Protein AF-A0A1V6K8T2-F1 (afdb_monomer)

Radius of gyration: 16.52 Å; Cα contacts (8 Å, |Δi|>4): 66; chains: 1; bounding box: 36×34×35 Å

Solvent-accessible surface area (backbone atoms only — not comparable to full-atom values): 7457 Å² total; per-residue (Å²): 140,86,84,77,92,63,98,61,88,81,84,83,86,85,91,74,48,92,86,64,77,90,80,58,63,63,37,64,77,44,73,46,62,59,53,42,78,44,89,94,72,47,77,45,75,30,80,77,36,81,83,58,74,82,89,79,90,78,76,93,76,73,39,69,94,40,61,44,41,94,90,57,55,82,70,72,38,60,95,39,70,75,44,52,40,53,68,81,45,48,83,84,40,49,70,60,49,29,66,76,50,72,64,64,65,79,84,128

Foldseek 3Di:
DDDDLDPDDDDDDDDADPPDDDDCPCCVVQVHDQWDQDNVRDTHGRPSCVPDDDDDDDDDDADVVLPRDPPDDPCNSPPVCSNCVCNPCVVVCVVVVCVVVVNPDDDD

Mean predicted aligned error: 4.71 Å

pLDDT: mean 90.83, std 10.02, range [40.59, 97.75]

Structure (mmCIF, N/CA/C/O backbone):
data_AF-A0A1V6K8T2-F1
#
_entry.id   AF-A0A1V6K8T2-F1
#
loop_
_atom_site.group_PDB
_atom_site.id
_atom_site.type_symbol
_atom_site.label_atom_id
_atom_site.label_alt_id
_atom_site.label_comp_id
_atom_site.label_asym_id
_atom_site.label_entity_id
_atom_site.label_seq_id
_atom_site.pdbx_PDB_ins_code
_atom_site.Cartn_x
_atom_site.Cartn_y
_atom_site.Cartn_z
_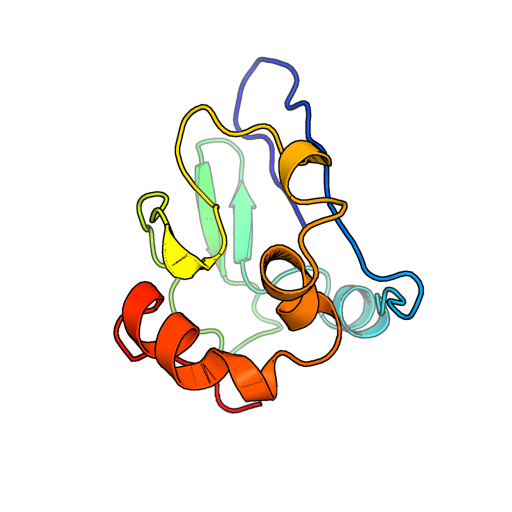atom_site.occupancy
_atom_site.B_iso_or_equiv
_atom_site.auth_seq_id
_atom_site.auth_comp_id
_atom_site.auth_asym_id
_atom_site.auth_atom_id
_atom_site.pdbx_PDB_model_num
ATOM 1 N N . MET A 1 1 ? 5.560 -3.194 0.500 1.00 84.50 1 MET A N 1
ATOM 2 C CA . MET A 1 1 ? 6.667 -2.217 0.588 1.00 84.50 1 MET A CA 1
ATOM 3 C C . MET A 1 1 ? 6.096 -0.982 1.245 1.00 84.50 1 MET A C 1
ATOM 5 O O . MET A 1 1 ? 5.000 -0.597 0.866 1.00 84.50 1 MET A O 1
ATOM 9 N N . THR A 1 2 ? 6.818 -0.386 2.183 1.00 92.19 2 THR A N 1
ATOM 10 C CA . THR A 1 2 ? 6.452 0.906 2.765 1.00 92.19 2 THR A CA 1
ATOM 11 C C . THR A 1 2 ? 7.692 1.783 2.766 1.00 92.19 2 THR A C 1
ATOM 13 O O . THR A 1 2 ? 8.790 1.272 2.988 1.00 92.19 2 THR A O 1
ATOM 16 N N . ILE A 1 3 ? 7.520 3.075 2.508 1.00 92.31 3 ILE A N 1
ATOM 17 C CA . ILE A 1 3 ? 8.576 4.080 2.607 1.00 92.31 3 ILE A CA 1
ATOM 18 C C . ILE A 1 3 ? 8.159 5.065 3.698 1.00 92.31 3 ILE A C 1
ATOM 20 O O . ILE A 1 3 ? 7.002 5.476 3.747 1.00 92.31 3 ILE A O 1
ATOM 24 N N . ASN A 1 4 ? 9.085 5.401 4.596 1.00 93.56 4 ASN A N 1
ATOM 25 C CA . ASN A 1 4 ? 8.899 6.462 5.578 1.00 93.56 4 ASN A CA 1
ATOM 26 C C . ASN A 1 4 ? 9.691 7.699 5.124 1.00 93.56 4 ASN A C 1
ATOM 28 O O . ASN A 1 4 ? 10.894 7.752 5.380 1.00 93.56 4 ASN A O 1
ATOM 32 N N . PRO A 1 5 ? 9.057 8.679 4.457 1.00 90.44 5 PRO A N 1
ATOM 33 C CA . PRO A 1 5 ? 9.719 9.934 4.098 1.00 90.44 5 PRO A CA 1
ATOM 34 C C . PRO A 1 5 ? 9.804 10.920 5.273 1.00 90.44 5 PRO A C 1
ATOM 36 O O . PRO A 1 5 ? 10.399 11.993 5.158 1.00 90.44 5 PRO A O 1
ATOM 39 N N . GLY A 1 6 ? 9.162 10.593 6.398 1.00 90.75 6 GLY A N 1
ATOM 40 C CA . GLY A 1 6 ? 9.110 11.428 7.585 1.00 90.75 6 GLY A CA 1
ATOM 41 C C . GLY A 1 6 ? 10.406 11.408 8.391 1.00 90.75 6 GLY A C 1
ATOM 42 O O . GLY A 1 6 ? 11.277 10.558 8.232 1.00 90.75 6 GLY A O 1
ATOM 43 N N . LYS A 1 7 ? 10.507 12.362 9.320 1.00 92.38 7 LYS A N 1
ATOM 44 C CA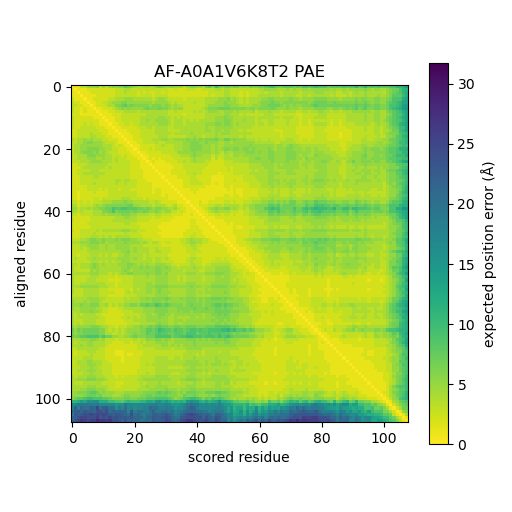 . LYS A 1 7 ? 11.622 12.463 10.280 1.00 92.38 7 LYS A CA 1
ATOM 45 C C . LYS A 1 7 ? 11.346 11.751 11.607 1.00 92.38 7 LYS A C 1
ATOM 47 O O . LYS A 1 7 ? 12.119 11.893 12.548 1.00 92.38 7 LYS A O 1
ATOM 52 N N . VAL A 1 8 ? 10.213 11.066 11.699 1.00 95.56 8 VAL A N 1
ATOM 53 C CA . VAL A 1 8 ? 9.748 10.355 12.892 1.00 95.56 8 VAL A CA 1
ATOM 54 C C . VAL A 1 8 ? 9.487 8.904 12.536 1.00 95.56 8 VAL A C 1
ATOM 56 O O . VAL A 1 8 ? 9.327 8.575 11.360 1.00 95.56 8 VAL A O 1
ATOM 59 N N . ASP A 1 9 ? 9.423 8.047 13.547 1.00 96.69 9 ASP A N 1
ATOM 60 C CA . ASP A 1 9 ? 9.175 6.627 13.341 1.00 96.69 9 ASP A CA 1
ATOM 61 C C . ASP A 1 9 ? 7.796 6.382 12.724 1.00 96.69 9 ASP A C 1
ATOM 63 O O . ASP A 1 9 ? 6.772 6.888 13.191 1.00 96.69 9 ASP A O 1
ATOM 67 N N . LEU A 1 10 ? 7.778 5.557 11.678 1.00 94.75 10 LEU A N 1
ATOM 68 C CA . LEU A 1 10 ? 6.557 5.034 11.086 1.00 94.75 10 LEU A CA 1
ATOM 69 C C . LEU A 1 10 ? 6.235 3.687 11.733 1.00 94.75 10 LEU A C 1
ATOM 71 O O . LEU A 1 10 ? 6.863 2.672 11.430 1.00 94.75 10 LEU A O 1
ATOM 75 N N . VAL A 1 11 ? 5.236 3.681 12.611 1.00 93.81 11 VAL A N 1
ATOM 76 C CA . VAL A 1 11 ? 4.710 2.460 13.231 1.00 93.81 11 VAL A CA 1
ATOM 77 C C . VAL A 1 11 ? 3.522 1.960 12.416 1.00 93.81 11 VAL A C 1
ATOM 79 O O . VAL A 1 11 ? 2.612 2.723 12.102 1.00 93.81 11 VAL A O 1
ATOM 82 N N . MET A 1 12 ? 3.524 0.672 12.080 1.00 92.69 12 MET A N 1
ATOM 83 C CA . MET A 1 12 ? 2.466 0.034 11.297 1.00 92.69 12 MET A CA 1
ATOM 84 C C . MET A 1 12 ? 1.990 -1.256 11.953 1.00 92.69 12 MET A C 1
ATOM 86 O O . MET A 1 12 ? 2.750 -1.937 12.640 1.00 92.69 12 MET A O 1
ATOM 90 N N . ALA A 1 13 ? 0.751 -1.627 11.647 1.00 92.06 13 ALA A N 1
ATOM 91 C CA . ALA A 1 13 ? 0.208 -2.955 11.871 1.00 92.06 13 ALA A CA 1
ATOM 92 C C . ALA A 1 13 ? -0.453 -3.428 10.573 1.00 92.06 13 ALA A C 1
ATOM 94 O O . ALA A 1 13 ? -1.149 -2.654 9.920 1.00 92.06 13 ALA A O 1
ATOM 95 N N . ASN A 1 14 ? -0.237 -4.691 10.214 1.00 92.38 14 ASN A N 1
ATOM 96 C CA . ASN A 1 14 ? -0.829 -5.306 9.033 1.00 92.38 14 ASN A CA 1
ATOM 97 C C . ASN A 1 14 ? -1.661 -6.506 9.468 1.00 92.38 14 ASN A C 1
ATOM 99 O O . ASN A 1 14 ? -1.223 -7.281 10.319 1.00 92.38 14 ASN A O 1
ATOM 103 N N . LEU A 1 15 ? -2.818 -6.685 8.839 1.00 92.56 15 LEU A N 1
ATOM 104 C CA . LEU A 1 15 ? -3.563 -7.930 8.909 1.00 92.56 15 LEU A CA 1
ATOM 105 C C . LEU A 1 15 ? -3.292 -8.718 7.629 1.00 92.56 15 LEU A C 1
ATOM 107 O O . LEU A 1 15 ? -3.480 -8.203 6.529 1.00 92.56 15 LEU A O 1
ATOM 111 N N . VAL A 1 16 ? -2.828 -9.953 7.780 1.00 93.06 16 VAL A N 1
ATOM 112 C CA . VAL A 1 16 ? -2.566 -10.871 6.669 1.00 93.06 16 VAL A CA 1
ATOM 113 C C . VAL A 1 16 ? -3.258 -12.195 6.944 1.00 93.06 16 VAL A C 1
ATOM 115 O O . VAL A 1 16 ? -3.440 -12.579 8.100 1.00 93.06 16 VAL A O 1
ATOM 118 N N . SER A 1 17 ? -3.650 -12.891 5.880 1.00 93.38 17 SER A N 1
ATOM 119 C CA . SER A 1 17 ? -4.165 -14.251 6.002 1.00 93.38 17 SER A CA 1
ATOM 120 C C . SER A 1 17 ? -3.092 -15.205 6.530 1.00 93.38 17 SER A C 1
ATOM 122 O O . SER A 1 17 ? -1.910 -15.046 6.235 1.00 93.38 17 SER A O 1
ATOM 124 N N . ALA A 1 18 ? -3.507 -16.246 7.250 1.00 93.12 18 ALA A N 1
ATOM 125 C CA . ALA A 1 18 ? -2.628 -17.363 7.592 1.00 93.12 18 ALA A CA 1
ATOM 126 C C . ALA A 1 18 ? -2.192 -18.183 6.356 1.00 93.12 18 ALA A C 1
ATOM 128 O O . ALA A 1 18 ? -1.203 -18.905 6.423 1.00 93.12 18 ALA A O 1
ATOM 129 N N . GLU A 1 19 ? -2.909 -18.061 5.236 1.00 94.50 19 GLU A N 1
ATOM 130 C CA . GLU A 1 19 ? -2.594 -18.707 3.953 1.00 94.50 19 GLU A CA 1
ATOM 131 C C . GLU A 1 19 ? -1.661 -17.851 3.079 1.00 94.50 19 GLU A C 1
ATOM 133 O O . GLU A 1 19 ? -1.162 -18.306 2.049 1.00 94.50 19 GLU A O 1
ATOM 138 N N . PHE A 1 20 ? -1.406 -16.601 3.479 1.00 93.44 20 PHE A N 1
ATOM 139 C CA . PHE A 1 20 ? -0.540 -15.692 2.741 1.00 93.44 20 PHE A CA 1
ATOM 140 C C . PHE A 1 20 ? 0.931 -16.116 2.837 1.00 93.44 20 PHE A C 1
ATOM 142 O O . PHE A 1 20 ? 1.445 -16.443 3.907 1.00 93.44 20 PHE A O 1
ATOM 149 N N . SER A 1 21 ? 1.644 -16.001 1.716 1.00 94.12 21 SER A N 1
ATOM 150 C CA . SER A 1 21 ? 3.102 -16.109 1.671 1.00 94.12 21 SER A CA 1
ATOM 151 C C . SER A 1 21 ? 3.694 -14.979 0.831 1.00 94.12 21 SER A C 1
ATOM 153 O O . SER A 1 21 ? 3.140 -14.595 -0.202 1.00 94.12 21 SER A O 1
ATOM 155 N N . SER A 1 22 ? 4.832 -14.439 1.261 1.00 91.38 22 SER A N 1
ATOM 156 C CA . SER A 1 22 ? 5.528 -13.395 0.510 1.00 91.38 22 SER A CA 1
ATOM 157 C C . SER A 1 22 ? 6.326 -13.985 -0.654 1.00 91.38 22 SER A C 1
ATOM 159 O O . SER A 1 22 ? 7.169 -14.857 -0.450 1.00 91.38 22 SER A O 1
ATOM 161 N N . ASN A 1 23 ? 6.154 -13.431 -1.856 1.00 92.88 23 ASN A N 1
ATOM 162 C CA . ASN A 1 23 ? 7.031 -13.692 -2.997 1.00 92.88 23 ASN A CA 1
ATOM 163 C C . ASN A 1 23 ? 7.930 -12.477 -3.278 1.00 92.88 23 ASN A 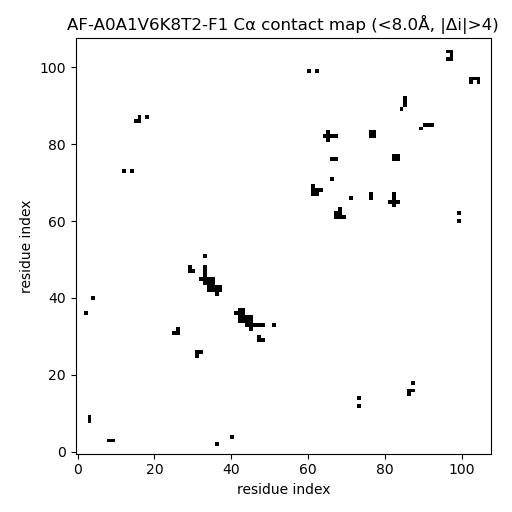C 1
ATOM 165 O O . ASN A 1 23 ? 7.473 -11.456 -3.791 1.00 92.88 23 ASN A O 1
ATOM 169 N N . TYR A 1 24 ? 9.221 -12.603 -2.968 1.00 92.81 24 TYR A N 1
ATOM 170 C CA . TYR A 1 24 ? 10.219 -11.552 -3.201 1.00 92.81 24 TYR A CA 1
ATOM 171 C C . TYR A 1 24 ? 11.048 -11.744 -4.481 1.00 92.81 24 TYR A C 1
ATOM 173 O O . TYR A 1 24 ? 11.865 -10.879 -4.797 1.00 92.81 24 TYR A O 1
ATOM 181 N N . GLY A 1 25 ? 10.845 -12.832 -5.235 1.00 96.50 25 GLY A N 1
ATOM 182 C CA . GLY A 1 25 ? 11.599 -13.124 -6.462 1.00 96.50 25 GLY A CA 1
ATOM 183 C C . GLY A 1 25 ? 11.586 -11.963 -7.468 1.00 96.50 25 GLY A C 1
ATOM 184 O O . GLY A 1 25 ? 12.657 -11.453 -7.807 1.00 96.50 25 GLY A O 1
ATOM 185 N N . PRO A 1 26 ? 10.404 -11.433 -7.843 1.00 93.44 26 PRO A N 1
ATOM 186 C CA . PRO A 1 26 ? 10.312 -10.297 -8.759 1.00 93.44 26 PRO A CA 1
ATOM 187 C C . PRO A 1 26 ? 11.031 -9.040 -8.256 1.00 93.44 26 PRO A C 1
ATOM 189 O O . PRO A 1 26 ? 11.624 -8.312 -9.047 1.00 93.44 26 PRO A O 1
ATOM 192 N N . PHE A 1 27 ? 11.032 -8.790 -6.942 1.00 94.12 27 PHE A N 1
ATOM 193 C CA . PHE A 1 27 ? 11.755 -7.656 -6.357 1.00 94.12 27 PHE A CA 1
ATOM 194 C C . PHE A 1 27 ? 13.267 -7.786 -6.568 1.00 94.12 27 PHE A C 1
ATOM 196 O O . PHE A 1 27 ? 13.917 -6.797 -6.907 1.00 94.12 27 PHE A O 1
ATOM 203 N N . ALA A 1 28 ? 13.828 -8.985 -6.400 1.00 95.50 28 ALA A N 1
ATOM 204 C CA . ALA A 1 28 ? 15.245 -9.227 -6.647 1.00 95.50 28 ALA A CA 1
ATOM 205 C C . ALA A 1 28 ? 15.587 -9.075 -8.140 1.00 95.50 28 ALA A C 1
ATOM 207 O O . ALA A 1 28 ? 16.502 -8.332 -8.495 1.00 95.50 28 ALA A O 1
ATOM 208 N N . GLU A 1 29 ? 14.808 -9.712 -9.018 1.00 96.62 29 GLU A N 1
ATOM 209 C CA . GLU A 1 29 ? 15.019 -9.694 -10.472 1.00 96.62 29 GLU A CA 1
ATOM 210 C C . GLU A 1 29 ? 14.905 -8.288 -11.073 1.00 96.62 29 GLU A C 1
ATOM 212 O O . GLU A 1 29 ? 15.701 -7.893 -11.927 1.00 96.62 29 GLU A O 1
ATOM 217 N N . LYS A 1 30 ? 13.922 -7.509 -10.613 1.00 96.75 30 LYS A N 1
ATOM 218 C CA . LYS A 1 30 ? 13.628 -6.163 -11.120 1.00 96.75 30 LYS A CA 1
ATOM 219 C C . LYS A 1 30 ? 14.350 -5.049 -10.365 1.00 96.75 30 LYS A C 1
ATOM 221 O O . LYS A 1 30 ? 14.138 -3.875 -10.667 1.00 96.75 30 LYS A O 1
ATOM 226 N N . ARG A 1 31 ? 15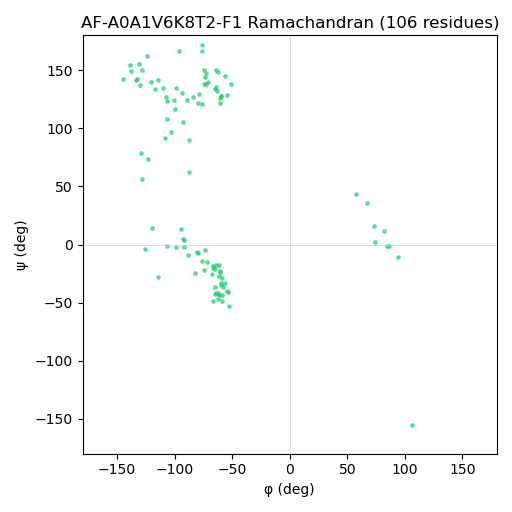.214 -5.400 -9.407 1.00 96.75 31 ARG A N 1
ATOM 227 C CA . ARG A 1 31 ? 15.982 -4.456 -8.578 1.00 96.75 31 ARG A CA 1
ATOM 228 C C . ARG A 1 31 ? 15.087 -3.484 -7.799 1.00 96.75 31 ARG A C 1
ATOM 230 O O . ARG A 1 31 ? 15.357 -2.287 -7.729 1.00 96.75 31 ARG A O 1
ATOM 237 N N . GLY A 1 32 ? 14.015 -4.006 -7.213 1.00 95.44 32 GLY A N 1
ATOM 238 C CA . GLY A 1 32 ? 13.075 -3.266 -6.376 1.00 95.44 32 GLY A CA 1
ATOM 239 C C . GLY A 1 32 ? 11.727 -2.986 -7.041 1.00 95.44 32 GLY A C 1
ATOM 240 O O . GLY A 1 32 ? 11.271 -3.719 -7.923 1.00 95.44 32 GLY A O 1
ATOM 241 N N . ALA A 1 33 ? 11.071 -1.928 -6.562 1.00 95.81 33 ALA A N 1
ATOM 242 C CA . ALA A 1 33 ? 9.754 -1.500 -7.019 1.00 95.81 33 ALA A CA 1
ATOM 243 C C . ALA A 1 33 ? 9.809 -0.786 -8.382 1.00 95.81 33 ALA A C 1
ATOM 245 O O . ALA A 1 33 ? 10.882 -0.469 -8.898 1.00 95.81 33 ALA A O 1
ATOM 246 N N . ALA A 1 34 ? 8.636 -0.519 -8.961 1.00 96.75 34 ALA A N 1
ATOM 247 C CA . ALA A 1 34 ? 8.499 0.189 -10.237 1.00 96.75 34 ALA A CA 1
ATOM 248 C C . ALA A 1 34 ? 8.936 1.666 -10.182 1.00 96.75 34 ALA A C 1
ATOM 250 O O . ALA A 1 34 ? 9.256 2.252 -11.215 1.00 96.75 34 ALA A O 1
ATOM 251 N N . TYR A 1 35 ? 8.975 2.250 -8.985 1.00 96.75 35 TYR A N 1
ATOM 252 C CA . TYR A 1 35 ? 9.460 3.600 -8.717 1.00 96.75 35 TYR A CA 1
ATOM 253 C C . TYR A 1 35 ? 10.305 3.597 -7.442 1.00 96.75 35 TYR A C 1
ATOM 255 O O . TYR A 1 35 ? 10.054 2.813 -6.525 1.00 96.75 35 TYR A O 1
ATOM 263 N N . TYR A 1 36 ? 11.285 4.492 -7.391 1.00 95.75 36 TYR A N 1
ATOM 264 C CA . TYR A 1 36 ? 12.099 4.779 -6.216 1.00 95.75 36 TYR A CA 1
ATOM 265 C C . TYR A 1 36 ? 11.743 6.158 -5.682 1.00 95.75 36 TYR A C 1
ATOM 267 O O . TYR A 1 36 ? 11.669 7.104 -6.462 1.00 95.75 36 TYR A O 1
ATOM 275 N N . GLU A 1 37 ? 11.571 6.280 -4.373 1.00 95.00 37 GLU A N 1
ATOM 276 C CA . GLU A 1 37 ? 11.525 7.582 -3.714 1.00 95.00 37 GLU A CA 1
ATOM 277 C C . GLU A 1 37 ? 12.943 7.988 -3.312 1.00 95.00 37 GLU A C 1
ATOM 279 O O . GLU A 1 37 ? 13.645 7.228 -2.642 1.00 95.00 37 GLU A O 1
ATOM 284 N N . THR A 1 38 ? 13.390 9.157 -3.765 1.00 94.06 38 THR A N 1
ATOM 285 C CA . THR A 1 38 ? 14.698 9.711 -3.410 1.00 94.06 38 THR A CA 1
ATOM 286 C C . THR A 1 38 ? 14.572 10.693 -2.256 1.00 94.06 38 THR A C 1
ATOM 288 O O . THR A 1 38 ? 13.488 11.187 -1.941 1.00 94.06 38 THR A O 1
ATOM 291 N N . GLU A 1 39 ? 15.711 11.056 -1.666 1.00 91.00 39 GLU A N 1
ATOM 292 C CA . GLU A 1 39 ? 15.768 12.216 -0.781 1.00 91.00 39 GLU A CA 1
ATOM 293 C C . GLU A 1 39 ? 15.147 13.445 -1.477 1.00 91.00 39 GLU A C 1
ATOM 295 O O . GLU A 1 39 ? 15.317 13.648 -2.683 1.00 91.00 39 GLU A O 1
ATOM 300 N N . GLY A 1 40 ? 14.354 14.217 -0.730 1.00 88.00 40 GLY A N 1
ATOM 301 C CA . GLY A 1 40 ? 13.542 15.310 -1.273 1.00 88.00 40 GLY A CA 1
ATOM 302 C C . GLY A 1 40 ? 12.163 14.894 -1.806 1.00 88.00 40 GLY A C 1
ATOM 303 O O . GLY A 1 40 ? 11.409 15.768 -2.225 1.00 88.00 40 GLY A O 1
ATOM 304 N N . GLY A 1 41 ? 11.812 13.601 -1.765 1.00 89.88 41 GLY A N 1
ATOM 305 C CA . GLY A 1 41 ? 10.472 13.091 -2.093 1.00 89.88 41 GLY A CA 1
ATOM 306 C C . GLY A 1 41 ? 10.206 12.902 -3.589 1.00 89.88 41 GLY A C 1
ATOM 307 O O . GLY A 1 41 ? 9.061 12.709 -3.997 1.00 89.88 41 GLY A O 1
ATOM 308 N N . ALA A 1 42 ? 11.239 12.977 -4.435 1.00 93.56 42 ALA A N 1
ATOM 309 C CA . ALA A 1 42 ? 11.074 12.745 -5.865 1.00 93.56 42 ALA A CA 1
ATOM 310 C C . ALA A 1 42 ? 10.888 11.250 -6.157 1.00 93.56 42 ALA A C 1
ATOM 312 O O . ALA A 1 42 ? 11.597 10.404 -5.614 1.00 93.56 42 ALA A O 1
ATOM 313 N N . LEU A 1 43 ? 9.960 10.932 -7.063 1.00 95.50 43 LEU A N 1
ATOM 314 C CA . LEU A 1 43 ? 9.726 9.570 -7.535 1.00 95.50 43 LEU A CA 1
ATOM 315 C C . LEU A 1 43 ? 10.407 9.350 -8.888 1.00 95.50 43 LEU A C 1
ATOM 317 O O . LEU A 1 43 ? 10.051 9.969 -9.890 1.00 95.50 43 LEU A O 1
ATOM 321 N N . VAL A 1 44 ? 11.371 8.434 -8.927 1.00 96.44 44 VAL A N 1
ATOM 322 C CA . VAL A 1 44 ? 12.146 8.083 -10.123 1.00 96.44 44 VAL A CA 1
ATOM 323 C C . VAL A 1 44 ? 11.702 6.715 -10.633 1.00 96.44 44 VAL A C 1
ATOM 325 O O . VAL A 1 44 ? 11.740 5.732 -9.894 1.00 96.44 44 VAL A O 1
ATOM 328 N N . LYS A 1 45 ? 11.280 6.631 -11.901 1.00 97.75 45 LYS A N 1
ATOM 329 C CA . LYS A 1 45 ? 10.844 5.369 -12.523 1.00 97.75 45 LYS A CA 1
ATOM 330 C C . LYS A 1 45 ? 12.007 4.380 -12.613 1.00 97.75 45 LYS A C 1
ATOM 332 O O . LYS A 1 45 ? 13.093 4.726 -13.076 1.00 97.75 45 LYS A O 1
ATOM 337 N N . ASN A 1 46 ? 11.758 3.134 -12.225 1.00 97.56 46 ASN A N 1
ATOM 338 C CA . ASN A 1 46 ? 12.707 2.046 -12.394 1.00 97.56 46 ASN A CA 1
ATOM 339 C C . ASN A 1 46 ? 12.717 1.587 -13.869 1.00 97.56 46 ASN A C 1
ATOM 341 O O . ASN A 1 46 ? 11.682 1.136 -14.372 1.00 97.56 46 ASN A O 1
ATOM 345 N N . PRO A 1 47 ? 13.865 1.639 -14.571 1.00 97.38 47 PRO A N 1
ATOM 346 C CA . PRO A 1 47 ? 13.955 1.240 -15.977 1.00 97.38 47 PRO A CA 1
ATOM 347 C C . PRO A 1 47 ? 13.653 -0.249 -16.222 1.00 97.38 47 PRO A C 1
ATOM 349 O O . PRO A 1 47 ? 13.336 -0.625 -17.347 1.00 97.38 47 PRO A O 1
ATOM 352 N N . HIS A 1 48 ? 13.691 -1.103 -15.192 1.00 97.38 48 HIS A N 1
ATOM 353 C CA . HIS A 1 48 ? 13.317 -2.521 -15.295 1.00 97.38 48 HIS A CA 1
ATOM 354 C C . HIS A 1 48 ? 11.796 -2.760 -15.411 1.00 97.38 48 HIS A C 1
ATOM 356 O O . HIS A 1 48 ? 11.371 -3.902 -15.631 1.00 97.38 48 HIS A O 1
ATOM 362 N N . TYR A 1 49 ? 10.992 -1.693 -15.308 1.00 96.56 49 TYR A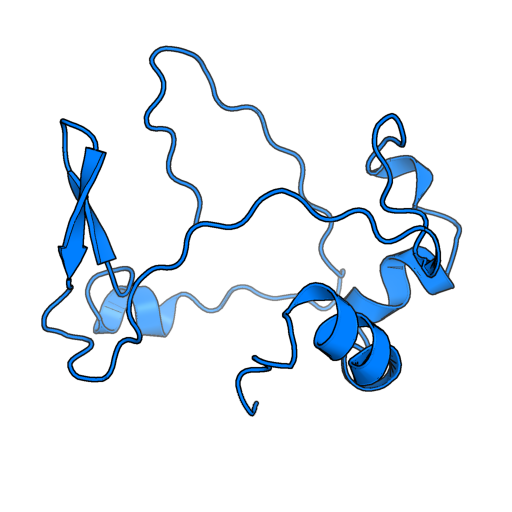 N 1
ATOM 363 C CA . TYR A 1 49 ? 9.546 -1.684 -15.530 1.00 96.56 49 TYR A CA 1
ATOM 364 C C . TYR A 1 49 ? 9.159 -0.666 -16.624 1.00 96.56 49 TYR A C 1
ATOM 366 O O . TYR A 1 49 ? 8.606 0.396 -16.315 1.00 96.56 49 TYR A O 1
ATOM 374 N N . PRO A 1 50 ? 9.430 -0.953 -1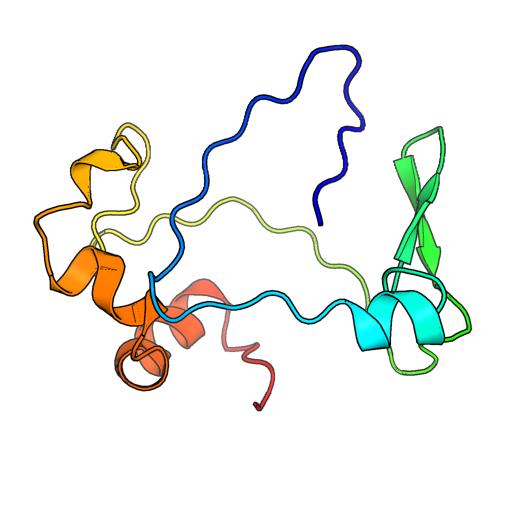7.912 1.00 93.31 50 PRO A N 1
ATOM 375 C CA . PRO A 1 50 ? 9.120 -0.027 -19.008 1.00 93.31 50 PRO A CA 1
ATOM 376 C C . PRO A 1 50 ? 7.628 0.325 -19.063 1.00 93.31 50 PRO A C 1
ATOM 378 O O . PRO A 1 50 ? 7.280 1.495 -19.226 1.00 93.31 50 PRO A O 1
ATOM 381 N N . ASP A 1 51 ? 6.765 -0.646 -18.770 1.00 94.81 51 ASP A N 1
ATOM 382 C CA . ASP A 1 51 ? 5.306 -0.516 -18.844 1.00 94.81 51 ASP A CA 1
ATOM 383 C C . ASP A 1 51 ? 4.654 -0.128 -17.506 1.00 94.81 51 ASP A C 1
ATOM 385 O O . ASP A 1 51 ? 3.437 -0.222 -17.350 1.00 94.81 51 ASP A O 1
ATOM 389 N N . ALA A 1 52 ? 5.437 0.312 -16.508 1.00 94.25 52 ALA A N 1
ATOM 390 C CA . ALA A 1 52 ? 4.858 0.775 -15.248 1.00 94.25 52 ALA A CA 1
ATOM 391 C C . ALA A 1 52 ? 3.909 1.956 -15.481 1.00 94.25 52 ALA A C 1
ATOM 393 O O . ALA A 1 52 ? 4.303 2.965 -16.084 1.00 94.25 52 ALA A O 1
ATOM 394 N N . SER A 1 53 ? 2.692 1.825 -14.945 1.00 92.31 53 SER A N 1
ATOM 395 C CA . SER A 1 53 ? 1.704 2.901 -14.886 1.00 92.31 53 SER A CA 1
ATOM 396 C C . SER A 1 53 ? 2.219 4.074 -14.041 1.00 92.31 53 SER A C 1
ATOM 398 O O . SER A 1 53 ? 2.948 3.838 -13.074 1.00 92.31 53 SER A O 1
ATOM 400 N N . PRO A 1 54 ? 1.829 5.324 -14.354 1.00 92.06 54 PRO A N 1
ATOM 401 C CA . PRO A 1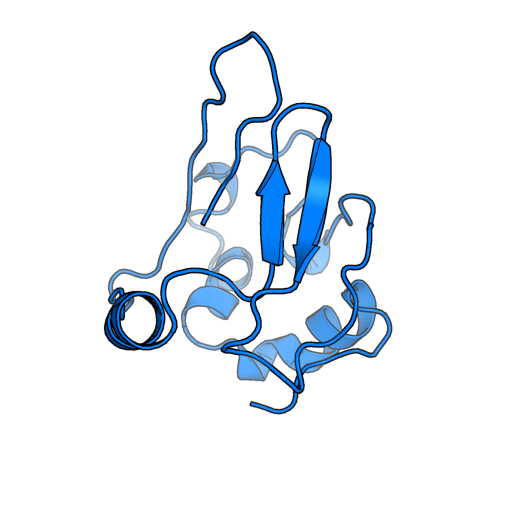 54 ? 2.170 6.479 -13.533 1.00 92.06 54 PRO A CA 1
ATOM 402 C C . PRO A 1 54 ? 1.705 6.315 -12.084 1.00 92.06 54 PRO A C 1
ATOM 404 O O . PRO A 1 54 ? 0.630 5.768 -11.822 1.00 92.06 54 PRO A O 1
ATOM 407 N N . VAL A 1 55 ? 2.495 6.836 -11.144 1.00 92.19 55 VAL A N 1
ATOM 408 C CA . VAL A 1 55 ? 2.096 6.898 -9.734 1.00 92.19 55 VAL A CA 1
ATOM 409 C C . VAL A 1 55 ? 0.877 7.806 -9.593 1.00 92.19 55 VAL A C 1
ATOM 411 O O . VAL A 1 55 ? 0.820 8.885 -10.184 1.00 92.19 55 VAL A O 1
ATOM 414 N N . ARG A 1 56 ? -0.100 7.359 -8.803 1.00 89.88 56 ARG A N 1
ATOM 415 C CA . ARG A 1 56 ? -1.292 8.128 -8.446 1.00 89.88 56 ARG A CA 1
ATOM 416 C C . ARG A 1 56 ? -1.276 8.420 -6.954 1.00 89.88 56 ARG A C 1
ATOM 418 O O . ARG A 1 56 ? -0.911 7.555 -6.163 1.00 89.88 56 ARG A O 1
ATOM 425 N N . TYR A 1 57 ? -1.714 9.619 -6.600 1.00 87.25 57 TYR A N 1
ATOM 426 C CA . TYR A 1 57 ? -1.985 10.004 -5.222 1.00 87.25 57 TYR A CA 1
ATOM 427 C C . TYR A 1 57 ? -3.485 9.881 -4.980 1.00 87.25 57 TYR A C 1
ATOM 429 O O . TYR A 1 57 ? -4.287 10.282 -5.825 1.00 87.25 57 TYR A O 1
ATOM 437 N N . CYS A 1 58 ? -3.855 9.295 -3.851 1.00 86.25 58 CYS A N 1
ATOM 438 C CA . CYS A 1 58 ? -5.240 9.079 -3.467 1.00 86.25 58 CYS A CA 1
ATOM 439 C C . CYS A 1 58 ? -5.383 9.239 -1.959 1.00 86.25 58 CYS A C 1
ATOM 441 O O . CYS A 1 58 ? -4.504 8.822 -1.200 1.00 86.25 58 CYS A O 1
ATOM 443 N N . ASP A 1 59 ? -6.499 9.830 -1.546 1.00 87.56 59 ASP A N 1
ATOM 444 C CA . ASP A 1 59 ? -6.852 9.933 -0.139 1.00 87.56 59 ASP A CA 1
ATOM 445 C C . ASP A 1 59 ? -7.328 8.574 0.400 1.00 87.56 59 ASP A C 1
ATOM 447 O O . ASP A 1 59 ? -7.907 7.774 -0.349 1.00 87.56 59 ASP A O 1
ATOM 451 N N . PRO A 1 60 ? -7.113 8.291 1.698 1.00 88.50 60 PRO A N 1
ATOM 452 C CA . PRO A 1 60 ? -7.706 7.128 2.341 1.00 88.50 60 PRO A CA 1
ATOM 453 C C . PRO A 1 60 ? -9.227 7.133 2.159 1.00 88.50 60 PRO A C 1
ATOM 455 O O . PRO A 1 60 ? -9.890 8.126 2.451 1.00 88.50 60 PRO A O 1
ATOM 458 N N . THR A 1 61 ? -9.771 6.017 1.681 1.00 90.19 61 THR A N 1
ATOM 459 C CA . THR A 1 61 ? -11.209 5.845 1.452 1.00 90.19 61 THR A CA 1
ATOM 460 C C . THR A 1 61 ? -11.777 4.909 2.511 1.00 90.19 61 THR A C 1
ATOM 462 O O . THR A 1 61 ? -11.256 3.812 2.712 1.00 90.19 61 THR A O 1
ATOM 465 N N . GLU A 1 62 ? -12.830 5.347 3.199 1.00 93.75 62 GLU A N 1
ATOM 466 C CA . GLU A 1 62 ? -13.572 4.504 4.137 1.00 93.75 62 GLU A CA 1
ATOM 467 C C . GLU A 1 62 ? -14.430 3.487 3.376 1.00 93.75 62 GLU A C 1
ATOM 469 O O . GLU A 1 62 ? -14.992 3.784 2.322 1.00 93.75 62 GLU A O 1
ATOM 474 N N . VAL A 1 63 ? -14.549 2.280 3.927 1.00 95.12 63 VAL A N 1
ATOM 475 C CA . VAL A 1 63 ? -15.374 1.188 3.403 1.00 95.12 63 VAL A CA 1
ATOM 476 C C . VAL A 1 63 ? -16.261 0.656 4.537 1.00 95.12 63 VAL A C 1
ATOM 478 O O . VAL A 1 63 ? -15.952 -0.388 5.127 1.00 95.12 63 VAL A O 1
ATOM 481 N N . PRO A 1 64 ? -17.366 1.356 4.8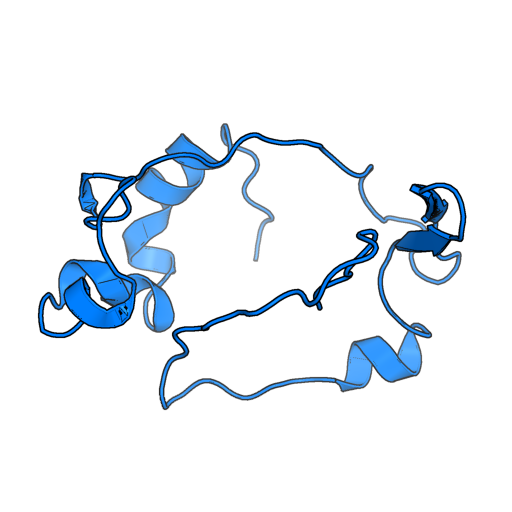68 1.00 94.25 64 PRO A N 1
ATOM 482 C CA . PRO A 1 64 ? -18.249 0.994 5.983 1.00 94.25 64 PRO A CA 1
ATOM 483 C C . PRO A 1 64 ? -18.805 -0.430 5.888 1.00 94.25 64 PRO A C 1
ATOM 485 O O . PRO A 1 64 ? -18.945 -1.127 6.889 1.00 94.25 64 PRO A O 1
ATOM 488 N N . GLU A 1 65 ? -19.039 -0.920 4.669 1.00 93.88 65 GLU A N 1
ATOM 489 C CA . GLU A 1 65 ? -19.509 -2.286 4.388 1.00 93.88 65 GLU A CA 1
ATOM 490 C C . GLU A 1 65 ? -18.553 -3.383 4.890 1.00 93.88 65 GLU A C 1
ATOM 492 O O . GLU A 1 65 ? -18.973 -4.521 5.120 1.00 93.88 65 GLU A O 1
ATOM 497 N N . LEU A 1 66 ? -17.271 -3.042 5.067 1.00 94.88 66 LEU A N 1
ATOM 498 C CA . LEU A 1 66 ? -16.235 -3.899 5.646 1.00 94.88 66 LEU A CA 1
ATOM 499 C C . LEU A 1 66 ? -15.843 -3.465 7.068 1.00 94.88 66 LEU A C 1
ATOM 501 O O . LEU A 1 66 ? -15.028 -4.132 7.703 1.00 94.88 66 LEU A O 1
ATOM 505 N N . GLY A 1 67 ? -16.432 -2.392 7.602 1.00 94.56 67 GLY A N 1
ATOM 506 C CA . GLY A 1 67 ? -16.066 -1.791 8.887 1.00 94.56 67 GLY A CA 1
ATOM 507 C C . GLY A 1 67 ? -14.741 -1.022 8.862 1.00 94.56 67 GLY A C 1
ATOM 508 O O . GLY A 1 67 ? -14.169 -0.766 9.920 1.00 94.56 67 GLY A O 1
ATOM 509 N N . ILE A 1 68 ? -14.230 -0.684 7.673 1.00 94.62 68 ILE A N 1
ATOM 510 C CA . ILE A 1 68 ? -12.988 0.078 7.505 1.00 94.62 68 ILE A CA 1
ATOM 511 C C . ILE A 1 68 ? -13.342 1.560 7.552 1.00 94.62 68 ILE A C 1
ATOM 513 O O . ILE A 1 68 ? -13.660 2.170 6.537 1.00 94.62 68 ILE A O 1
ATOM 517 N N . GLU A 1 69 ? -13.312 2.131 8.745 1.00 94.94 69 GLU A N 1
ATOM 518 C CA . GLU A 1 69 ? -13.708 3.516 8.993 1.00 94.94 69 GLU A CA 1
ATOM 519 C C . GLU A 1 69 ? -12.736 4.159 9.979 1.00 94.94 69 GLU A C 1
ATOM 521 O O . GLU A 1 69 ? -12.089 3.492 10.796 1.00 94.94 69 GLU A O 1
ATOM 526 N N . LYS A 1 70 ? -12.615 5.479 9.911 1.00 94.25 70 LYS A N 1
ATOM 527 C CA . LYS A 1 70 ? -11.784 6.258 10.813 1.00 94.25 70 LYS A CA 1
ATOM 528 C C . LYS A 1 70 ? -12.257 6.058 12.251 1.00 94.25 70 LYS A C 1
ATOM 530 O O . LYS A 1 70 ? -13.413 6.288 12.588 1.00 94.25 70 LYS A O 1
ATOM 535 N N . GLY A 1 71 ? -11.318 5.702 13.122 1.00 93.38 71 GLY A N 1
ATOM 536 C CA . GLY A 1 71 ? -11.589 5.445 14.538 1.00 93.38 71 GLY A CA 1
ATOM 537 C C . GLY A 1 71 ? -11.845 3.974 14.870 1.00 93.38 71 GLY A C 1
ATOM 538 O O . GLY A 1 71 ? -11.805 3.633 16.048 1.00 93.38 71 GLY A O 1
ATOM 539 N N . THR A 1 72 ? -12.015 3.102 13.873 1.00 92.94 72 THR A N 1
ATOM 540 C CA . THR A 1 72 ? -12.063 1.648 14.078 1.00 92.94 72 THR A CA 1
ATOM 541 C C . THR A 1 72 ? -10.644 1.080 14.118 1.00 92.94 72 THR A C 1
ATOM 543 O O . THR A 1 72 ? -9.843 1.318 13.211 1.00 92.94 72 THR A O 1
ATOM 546 N N . GLY A 1 73 ? -10.300 0.334 15.172 1.00 92.50 73 GLY A N 1
ATOM 547 C CA . GLY A 1 73 ? -9.001 -0.322 15.286 1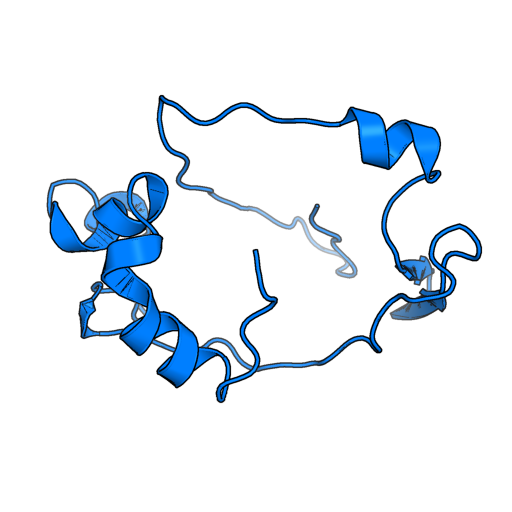.00 92.50 73 GLY A CA 1
ATOM 548 C C . GLY A 1 73 ? -8.888 -1.519 14.342 1.00 92.50 73 GLY A C 1
ATOM 549 O O . GLY A 1 73 ? -9.858 -2.234 14.109 1.00 92.50 73 GLY A O 1
ATOM 550 N N . LEU A 1 74 ? -7.681 -1.800 13.835 1.00 92.69 74 LEU A N 1
ATOM 551 C CA . LEU A 1 74 ? -7.450 -2.925 12.913 1.00 92.69 74 LEU A CA 1
ATOM 552 C C . LEU A 1 74 ? -7.944 -4.268 13.484 1.00 92.69 74 LEU A C 1
ATOM 554 O O . LEU A 1 74 ? -8.526 -5.077 12.765 1.00 92.69 74 LEU A O 1
ATOM 558 N N . TYR A 1 75 ? -7.730 -4.501 14.781 1.00 92.62 75 TYR A N 1
ATOM 559 C CA . TYR A 1 75 ? -8.136 -5.743 15.440 1.00 92.62 75 TYR A CA 1
ATOM 560 C C . TYR A 1 75 ? -9.643 -5.827 15.722 1.00 92.62 75 TYR A C 1
ATOM 562 O O . TYR A 1 75 ? -10.140 -6.930 15.932 1.00 92.62 75 TYR A O 1
ATOM 570 N N . ASP A 1 76 ? -10.388 -4.721 15.641 1.00 93.81 76 ASP A N 1
ATOM 571 C CA . ASP A 1 76 ? -11.851 -4.721 15.809 1.00 93.81 76 ASP A CA 1
ATOM 572 C C . ASP A 1 76 ? -12.574 -5.359 14.608 1.00 93.81 76 ASP A C 1
ATOM 574 O O . ASP A 1 76 ? -13.757 -5.707 14.689 1.00 93.81 76 ASP A O 1
ATOM 578 N N . LEU A 1 77 ? -11.855 -5.534 13.491 1.00 93.69 77 LEU A N 1
ATOM 579 C CA . LEU A 1 77 ? -12.310 -6.277 12.314 1.00 93.69 77 LEU A CA 1
ATOM 580 C C . LEU A 1 77 ? -12.278 -7.797 12.546 1.00 93.69 77 LEU A C 1
ATOM 582 O O . LEU A 1 77 ? -12.984 -8.549 11.870 1.00 93.69 77 LEU A O 1
ATOM 586 N N . ILE A 1 78 ? -11.475 -8.270 13.506 1.00 90.25 78 ILE A N 1
ATOM 587 C CA . ILE A 1 78 ? -11.369 -9.691 13.841 1.00 90.25 78 ILE A CA 1
ATOM 588 C C . ILE A 1 78 ? -12.639 -10.142 14.565 1.00 90.25 78 ILE A C 1
ATOM 590 O O . ILE A 1 78 ? -13.185 -9.443 15.412 1.00 90.25 78 ILE A O 1
ATOM 594 N N . GLY A 1 79 ? -13.140 -11.328 14.211 1.00 86.56 79 GLY A N 1
ATOM 595 C CA . GLY A 1 79 ? -14.429 -11.828 14.700 1.00 86.56 79 GLY A CA 1
ATOM 596 C C . GLY A 1 79 ? -15.636 -11.333 13.895 1.00 86.56 79 GLY A C 1
ATOM 597 O O . GLY A 1 79 ? -16.754 -11.767 14.162 1.00 86.56 79 GLY A O 1
ATOM 598 N N . ARG A 1 80 ? -15.421 -10.495 12.868 1.00 91.31 80 ARG A N 1
ATOM 599 C CA . ARG A 1 80 ? -16.422 -10.119 11.859 1.00 91.31 80 ARG A CA 1
ATOM 600 C C . ARG A 1 80 ? -16.051 -10.781 10.524 1.00 91.31 80 ARG A C 1
ATOM 602 O O . ARG A 1 80 ? -15.287 -10.197 9.759 1.00 91.31 80 ARG A O 1
ATOM 609 N N . PRO A 1 81 ? -16.558 -11.990 10.206 1.00 88.12 81 PRO A N 1
ATOM 610 C CA . PRO A 1 81 ? -16.051 -12.784 9.081 1.00 88.12 81 PRO A CA 1
ATOM 611 C C . PRO A 1 81 ? -16.029 -12.031 7.747 1.00 88.12 81 PRO A C 1
ATOM 613 O O . PRO A 1 81 ? -15.049 -12.102 7.014 1.00 88.12 81 PRO A O 1
ATOM 616 N N . ARG A 1 82 ? -17.070 -11.238 7.460 1.00 93.62 82 ARG A N 1
ATOM 617 C CA . ARG A 1 82 ? -17.155 -10.447 6.223 1.00 93.62 82 ARG A CA 1
ATOM 618 C C . ARG A 1 82 ? -16.079 -9.358 6.125 1.00 93.62 82 ARG A C 1
ATOM 620 O O . ARG A 1 82 ? -15.570 -9.139 5.033 1.00 93.62 82 ARG A O 1
ATOM 627 N N . SER A 1 83 ? -15.708 -8.718 7.237 1.00 95.38 83 SER A N 1
ATOM 628 C CA . SER A 1 83 ? -14.749 -7.600 7.276 1.00 95.38 83 SER A CA 1
ATOM 629 C C . SER A 1 83 ? -13.335 -7.983 6.853 1.00 95.38 83 SER A C 1
ATOM 631 O O . SER A 1 83 ? -12.562 -7.110 6.484 1.00 95.38 83 SER A O 1
ATOM 633 N N . VAL A 1 84 ? -12.987 -9.270 6.918 1.00 94.88 84 VAL A N 1
ATOM 634 C CA . VAL A 1 84 ? -11.634 -9.768 6.616 1.00 94.88 84 VAL A CA 1
ATOM 635 C C . VAL A 1 84 ? -11.627 -10.872 5.557 1.00 94.88 84 VAL A C 1
ATOM 637 O O . VAL A 1 84 ? -10.560 -11.311 5.138 1.00 94.88 84 VAL A O 1
ATOM 640 N N . ALA A 1 85 ? -12.798 -11.315 5.085 1.00 95.31 85 ALA A N 1
ATOM 641 C CA . ALA A 1 85 ? -12.918 -12.398 4.108 1.00 95.31 85 ALA A CA 1
ATOM 642 C C . ALA A 1 85 ? -12.241 -12.083 2.764 1.00 95.31 85 ALA A C 1
ATOM 644 O O . ALA A 1 85 ? -11.749 -12.999 2.107 1.00 95.31 85 ALA A O 1
ATOM 645 N N . PHE A 1 86 ? -12.127 -10.805 2.390 1.00 94.75 86 PHE A N 1
ATOM 646 C CA . PHE A 1 86 ? -11.415 -10.387 1.180 1.00 94.75 86 PHE A CA 1
ATOM 647 C C . PHE A 1 86 ? -9.920 -10.756 1.187 1.00 94.75 86 PHE A C 1
ATOM 649 O O . PHE A 1 86 ? -9.300 -10.774 0.129 1.00 94.75 86 PHE A O 1
ATOM 656 N N . LEU A 1 87 ? -9.335 -11.063 2.354 1.00 94.31 87 LEU A N 1
ATOM 657 C CA . LEU A 1 87 ? -7.945 -11.519 2.461 1.00 94.31 87 LEU A CA 1
ATOM 658 C C . LEU A 1 87 ? -7.727 -12.910 1.845 1.00 94.31 87 LEU A C 1
ATOM 660 O O . LEU A 1 87 ? -6.608 -13.203 1.436 1.00 94.31 87 LEU A O 1
ATOM 664 N N . ASN A 1 88 ? -8.778 -13.738 1.781 1.00 95.56 88 ASN A N 1
ATOM 665 C CA . ASN A 1 88 ? -8.740 -15.088 1.200 1.00 95.56 88 ASN A CA 1
ATOM 666 C C . ASN A 1 88 ? -9.605 -15.236 -0.053 1.00 95.56 88 ASN A C 1
ATOM 668 O O . ASN A 1 88 ? -9.300 -16.062 -0.906 1.00 95.56 88 ASN A O 1
ATOM 672 N N . HIS A 1 89 ? -10.674 -14.448 -0.163 1.00 95.94 89 HIS A N 1
ATOM 673 C CA . HIS A 1 89 ? -11.642 -14.531 -1.258 1.00 95.94 89 HIS A CA 1
ATOM 674 C C . HIS A 1 89 ? -11.870 -13.161 -1.915 1.00 95.94 89 HIS A C 1
ATOM 676 O O . HIS A 1 89 ? -13.002 -12.668 -1.917 1.00 95.94 89 HIS A O 1
ATOM 682 N N . PRO A 1 90 ? -10.819 -12.482 -2.419 1.00 94.62 90 PRO A N 1
ATOM 683 C CA . PRO A 1 90 ? -10.928 -11.129 -2.974 1.00 94.62 90 PRO A CA 1
ATOM 684 C C . PRO A 1 90 ? -11.915 -11.033 -4.148 1.00 94.62 90 PRO A C 1
ATOM 686 O O . PRO A 1 90 ? -12.561 -10.003 -4.328 1.00 94.62 90 PRO A O 1
ATOM 689 N N . GLU A 1 91 ? -12.096 -12.112 -4.910 1.00 95.44 91 GLU A N 1
ATOM 690 C CA . GLU A 1 91 ? -13.027 -12.198 -6.036 1.00 95.44 91 GLU A CA 1
ATOM 691 C C . GLU A 1 91 ? -14.493 -11.966 -5.638 1.00 95.44 91 GLU A C 1
ATOM 693 O O . GLU A 1 91 ? -15.299 -11.534 -6.459 1.00 95.44 91 GLU A O 1
ATOM 698 N N . GLN A 1 92 ? -14.844 -12.191 -4.368 1.00 96.44 92 GLN A N 1
ATOM 699 C CA . GLN A 1 92 ? -16.196 -11.969 -3.845 1.00 96.44 92 GLN A CA 1
ATOM 700 C C . GLN A 1 92 ? -16.475 -10.495 -3.503 1.00 96.44 92 GLN A C 1
ATOM 702 O O . GLN A 1 92 ? -17.605 -10.143 -3.168 1.00 96.44 92 GLN A O 1
ATOM 707 N N . PHE A 1 93 ? -15.459 -9.628 -3.580 1.00 95.62 93 PHE A N 1
ATOM 708 C CA . PHE A 1 93 ? -15.515 -8.220 -3.166 1.00 95.62 93 PHE A CA 1
ATOM 709 C C . PHE A 1 93 ? -15.221 -7.252 -4.324 1.00 95.62 93 PHE A C 1
ATOM 711 O O . PHE A 1 93 ? -15.009 -6.060 -4.101 1.00 95.62 93 PHE A O 1
ATOM 718 N N . MET A 1 94 ? -15.236 -7.735 -5.571 1.00 93.88 94 MET A N 1
ATOM 719 C CA . MET A 1 94 ? -14.852 -6.949 -6.751 1.00 93.88 94 MET A CA 1
ATOM 720 C C . MET A 1 94 ? -15.701 -5.690 -6.960 1.00 93.88 94 MET A C 1
ATOM 722 O O . MET A 1 94 ? -15.164 -4.678 -7.402 1.00 93.88 94 MET A O 1
ATOM 726 N N . GLU A 1 95 ? -16.991 -5.711 -6.612 1.00 92.81 95 GLU A N 1
ATOM 727 C CA . GLU A 1 95 ? -17.855 -4.520 -6.680 1.00 92.81 95 GLU A CA 1
ATOM 728 C C . GLU A 1 95 ? -17.395 -3.428 -5.704 1.00 92.81 95 GLU A C 1
ATOM 730 O O . GLU A 1 95 ? -17.288 -2.262 -6.085 1.00 92.81 95 GLU A O 1
ATOM 735 N N . ILE A 1 96 ? -17.031 -3.816 -4.475 1.00 93.75 96 ILE A N 1
ATOM 736 C CA . ILE A 1 96 ? -16.474 -2.901 -3.469 1.00 93.75 96 ILE A CA 1
ATOM 737 C C . ILE A 1 96 ? -15.153 -2.326 -3.978 1.00 93.75 96 ILE A C 1
ATOM 739 O O . ILE A 1 96 ? -14.948 -1.112 -3.946 1.00 93.75 96 ILE A O 1
ATOM 743 N N . PHE A 1 97 ? -14.269 -3.178 -4.509 1.00 92.00 97 PHE A N 1
ATOM 744 C CA . PHE A 1 97 ? -12.994 -2.733 -5.065 1.00 92.00 97 PHE A CA 1
ATOM 745 C C . PHE A 1 97 ? -13.177 -1.781 -6.245 1.00 92.00 97 PHE A C 1
ATOM 747 O O . PHE A 1 97 ? -12.502 -0.754 -6.301 1.00 92.00 97 PHE A O 1
ATOM 754 N N . ALA A 1 98 ? -14.104 -2.069 -7.158 1.00 90.44 98 ALA A N 1
ATOM 755 C CA . ALA A 1 98 ? -14.429 -1.180 -8.267 1.00 90.44 98 ALA A CA 1
ATOM 756 C C . ALA A 1 98 ? -14.904 0.189 -7.759 1.00 90.44 98 ALA A C 1
ATOM 758 O O . ALA A 1 98 ? -14.439 1.215 -8.259 1.00 90.44 98 ALA A O 1
ATOM 759 N N . GLY A 1 99 ? -15.759 0.208 -6.732 1.00 89.50 99 GLY A N 1
ATOM 760 C CA . GLY A 1 99 ? -16.237 1.432 -6.093 1.00 89.50 99 GLY A CA 1
ATOM 761 C C . GLY A 1 99 ? -15.107 2.293 -5.521 1.00 89.50 99 GLY A C 1
ATOM 762 O O . GLY A 1 99 ? -15.033 3.482 -5.821 1.00 89.50 99 GLY A O 1
ATOM 763 N N . VAL A 1 100 ? -14.183 1.697 -4.759 1.00 88.50 100 VAL A N 1
ATOM 764 C CA . VAL A 1 100 ? -13.118 2.455 -4.064 1.00 88.50 100 VAL A CA 1
ATOM 765 C C . VAL A 1 100 ? -11.918 2.791 -4.951 1.00 88.50 100 VAL A C 1
ATOM 767 O O . VAL A 1 100 ? -11.204 3.755 -4.694 1.00 88.50 100 VAL A O 1
ATOM 770 N N . THR A 1 101 ? -11.679 2.018 -6.014 1.00 82.44 101 THR A N 1
ATOM 771 C CA . THR A 1 101 ? -10.579 2.270 -6.967 1.00 82.44 101 THR A CA 1
ATOM 772 C C . THR A 1 101 ? -10.987 3.144 -8.154 1.00 82.44 101 THR A C 1
ATOM 774 O O . THR A 1 101 ? -10.141 3.458 -8.999 1.00 82.44 101 THR A O 1
ATOM 777 N N . GLY A 1 102 ? -12.262 3.542 -8.235 1.00 76.19 102 GLY A N 1
ATOM 778 C CA . GLY A 1 102 ? -12.812 4.305 -9.356 1.00 76.19 102 GLY A CA 1
ATOM 779 C C . GLY A 1 102 ? -12.853 3.503 -10.660 1.00 76.19 102 GLY A C 1
ATOM 780 O O . GLY A 1 102 ? -12.570 4.046 -11.725 1.00 76.19 102 GLY A O 1
ATOM 781 N N . GLY A 1 103 ? -13.117 2.194 -10.578 1.00 64.25 103 GLY A N 1
ATOM 782 C CA . GLY A 1 103 ? -13.139 1.272 -11.721 1.00 64.25 103 GLY A CA 1
ATOM 783 C C . GLY A 1 103 ? -11.758 0.910 -12.281 1.00 64.25 103 GLY A C 1
ATOM 784 O O . GLY A 1 103 ? -11.666 0.161 -13.250 1.00 64.25 103 GLY A O 1
ATOM 785 N N . CYS A 1 104 ? -10.677 1.405 -11.674 1.00 59.41 104 CYS A N 1
ATOM 786 C CA . CYS A 1 104 ? -9.302 1.105 -12.061 1.00 59.41 104 CYS A CA 1
ATOM 787 C C . CYS A 1 104 ? -8.821 -0.164 -11.339 1.00 59.41 104 CYS A C 1
ATOM 789 O O . CYS A 1 104 ? -7.913 -0.126 -10.508 1.00 59.41 104 CYS A O 1
ATOM 791 N N . LEU A 1 105 ? -9.485 -1.286 -11.621 1.00 57.25 105 LEU A N 1
ATOM 792 C CA . LEU A 1 105 ? -9.047 -2.603 -11.175 1.00 57.25 105 LEU A CA 1
ATOM 793 C C . LEU A 1 105 ? -7.926 -3.079 -12.108 1.00 57.25 105 LEU A C 1
ATOM 795 O O . LEU A 1 105 ? -8.159 -3.174 -13.316 1.00 57.25 105 LEU A O 1
ATOM 799 N N . PRO A 1 106 ? -6.714 -3.379 -11.605 1.00 51.53 106 PRO A N 1
ATOM 800 C CA . PRO A 1 106 ? -5.765 -4.133 -12.406 1.00 51.53 106 PRO A CA 1
ATOM 801 C C . PRO A 1 106 ? -6.413 -5.488 -12.715 1.00 51.53 106 PRO A C 1
ATOM 803 O O . PRO A 1 106 ? -6.891 -6.165 -11.804 1.00 51.53 106 PRO A O 1
ATOM 806 N N . MET A 1 107 ? -6.489 -5.859 -13.996 1.00 42.91 107 MET A N 1
ATOM 807 C CA . MET A 1 107 ? -6.863 -7.227 -14.353 1.00 42.91 107 MET A CA 1
ATOM 808 C C . MET A 1 107 ? -5.813 -8.163 -13.743 1.00 42.91 107 MET A C 1
ATOM 810 O O . MET A 1 107 ? -4.619 -7.962 -13.978 1.00 42.91 107 MET A O 1
ATOM 814 N N . LEU A 1 108 ? -6.275 -9.094 -12.901 1.00 40.59 108 LEU A N 1
ATOM 815 C CA . LEU A 1 108 ? -5.466 -10.162 -12.307 1.00 40.59 108 LEU A CA 1
ATOM 816 C C . LEU A 1 108 ? -4.916 -11.096 -13.390 1.00 40.59 108 LEU A C 1
ATOM 818 O O . LEU A 1 108 ? -5.676 -11.401 -14.338 1.00 40.59 108 LEU A O 1
#

Secondary structure (DSSP, 8-state):
-----SSS---------TT-----HHHHHTTS-SEEEPTTS-EEE-TT-TTPPPP-------BGGGTB-TT--GGGGTT-HHHHGGGT-GGGGHHHHHHHHTT-PPP-

Sequence (108 aa):
MTINPGKVDLVMANLVSAEFSSNYGPFAEKRGAAYYETEGGALVKNPHYPDASPVRYCDPTEVPELGIEKGTGLYDLIGRPRSVAFLNHPEQFMEIFAGVTGGCLPML